Protein AF-A0A357LAX9-F1 (afdb_monomer)

Foldseek 3Di:
DDDDDDPVVVVVVVPDDDDDPVPDDDDDDDPVRVVVVVVVVQPPDDPPPPSPDDDDDQDDVSLQVQLVVQLVVVCVVPVPDDVVVSVSSND

Structure (mmCIF, N/CA/C/O backbone):
data_AF-A0A357LAX9-F1
#
_entry.id   AF-A0A357LAX9-F1
#
loop_
_atom_site.group_PDB
_atom_site.id
_atom_site.type_symbol
_atom_site.label_atom_id
_atom_site.label_alt_id
_atom_site.label_comp_id
_atom_site.label_asym_id
_atom_site.label_entity_id
_atom_site.label_seq_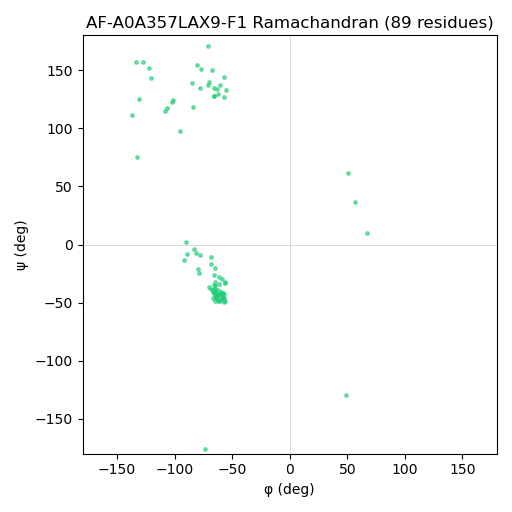id
_atom_site.pdbx_PDB_ins_code
_atom_site.Cartn_x
_atom_site.Cartn_y
_atom_site.Cartn_z
_atom_site.occupancy
_atom_site.B_iso_or_equiv
_atom_site.auth_seq_id
_atom_site.auth_comp_id
_atom_site.auth_asym_id
_atom_site.auth_atom_id
_atom_site.pdbx_PDB_model_num
ATOM 1 N N . ALA A 1 1 ? 24.104 -9.319 -13.899 1.00 59.84 1 ALA A N 1
ATOM 2 C CA . ALA A 1 1 ? 23.549 -8.425 -14.936 1.00 59.84 1 ALA A CA 1
ATOM 3 C C . ALA A 1 1 ? 24.281 -7.094 -14.845 1.00 59.84 1 ALA A C 1
ATOM 5 O O . ALA A 1 1 ? 24.586 -6.705 -13.719 1.00 59.84 1 ALA A O 1
ATOM 6 N N . PRO A 1 2 ? 24.621 -6.435 -15.963 1.00 70.00 2 PRO A N 1
ATOM 7 C CA . PRO A 1 2 ? 25.226 -5.111 -15.903 1.00 70.00 2 PRO A CA 1
ATOM 8 C C . PRO A 1 2 ? 24.256 -4.146 -15.214 1.00 70.00 2 PRO A C 1
ATOM 10 O O . PRO A 1 2 ? 23.048 -4.192 -15.447 1.00 70.00 2 PRO A O 1
ATOM 13 N N . ALA A 1 3 ? 24.775 -3.306 -14.323 1.00 79.50 3 ALA A N 1
ATOM 14 C CA . ALA A 1 3 ? 23.987 -2.220 -13.766 1.00 79.50 3 ALA A CA 1
ATOM 15 C C . ALA A 1 3 ? 23.669 -1.231 -14.896 1.00 79.50 3 ALA A C 1
ATOM 17 O O . ALA A 1 3 ? 24.577 -0.788 -15.597 1.00 79.50 3 ALA A O 1
ATOM 18 N N . HIS A 1 4 ? 22.393 -0.889 -15.073 1.00 86.69 4 HIS A N 1
ATOM 19 C CA . HIS A 1 4 ? 21.967 0.170 -15.984 1.00 86.69 4 HIS A CA 1
ATOM 20 C C . HIS A 1 4 ? 21.804 1.460 -15.170 1.00 86.69 4 HIS A C 1
ATOM 22 O O . HIS A 1 4 ? 20.788 1.614 -14.485 1.00 86.69 4 HIS A O 1
ATOM 28 N N . PRO A 1 5 ? 22.800 2.367 -15.159 1.00 91.00 5 PRO A N 1
ATOM 29 C CA . PRO A 1 5 ? 22.675 3.611 -14.415 1.00 91.00 5 PRO A CA 1
ATOM 30 C C . PRO A 1 5 ? 21.534 4.456 -14.995 1.00 91.00 5 PRO A C 1
ATOM 32 O O . PRO A 1 5 ? 21.430 4.630 -16.205 1.00 91.00 5 PRO A O 1
ATOM 35 N N . SER A 1 6 ? 20.684 4.996 -14.120 1.00 95.06 6 SER A N 1
ATOM 36 C CA . SER A 1 6 ? 19.602 5.910 -14.493 1.00 95.06 6 SER A CA 1
ATOM 37 C C . SER A 1 6 ? 19.537 7.067 -13.502 1.00 95.06 6 SER A C 1
ATOM 39 O O . SER A 1 6 ? 19.199 6.891 -12.329 1.00 95.06 6 SER A O 1
ATOM 41 N N . GLU A 1 7 ? 19.882 8.266 -13.968 1.00 96.50 7 GLU A N 1
ATOM 42 C CA . GLU A 1 7 ? 19.795 9.487 -13.165 1.00 96.50 7 GLU A CA 1
ATOM 43 C C . GLU A 1 7 ? 18.341 9.819 -12.810 1.00 96.50 7 GLU A C 1
ATOM 45 O O . GLU A 1 7 ? 18.045 10.141 -11.659 1.00 96.50 7 GLU A O 1
ATOM 50 N N . ALA A 1 8 ? 17.423 9.644 -13.765 1.00 96.38 8 ALA A N 1
ATOM 51 C CA . ALA A 1 8 ? 15.992 9.832 -13.550 1.00 96.38 8 ALA A CA 1
ATOM 52 C C . ALA A 1 8 ? 15.466 8.924 -12.426 1.00 96.38 8 ALA A C 1
ATOM 54 O O . ALA A 1 8 ? 14.777 9.401 -11.523 1.00 96.38 8 ALA A O 1
ATOM 55 N N . ALA A 1 9 ? 15.859 7.642 -12.422 1.00 94.06 9 ALA A N 1
ATOM 56 C CA . ALA A 1 9 ? 15.485 6.715 -11.356 1.00 94.06 9 ALA A CA 1
ATOM 57 C C . ALA A 1 9 ? 16.070 7.143 -10.002 1.00 94.06 9 ALA A C 1
ATOM 59 O O . ALA A 1 9 ? 15.351 7.178 -9.005 1.00 94.06 9 ALA A O 1
ATOM 60 N N . ARG A 1 10 ? 17.353 7.535 -9.953 1.00 95.50 10 ARG A N 1
ATOM 61 C CA . ARG A 1 10 ? 17.982 8.036 -8.716 1.00 95.50 10 ARG A CA 1
ATOM 62 C C . ARG A 1 10 ? 17.256 9.260 -8.160 1.00 95.50 10 ARG A C 1
ATOM 64 O O . ARG A 1 10 ? 16.997 9.309 -6.960 1.00 95.50 10 ARG A O 1
ATOM 71 N N . ARG A 1 11 ? 16.906 10.227 -9.015 1.00 97.19 11 ARG A N 1
ATOM 72 C CA . ARG A 1 11 ? 16.182 11.439 -8.611 1.00 97.19 11 ARG A CA 1
ATOM 73 C C . ARG A 1 11 ? 14.790 11.111 -8.074 1.00 97.19 11 ARG A C 1
ATOM 75 O O . ARG A 1 11 ? 14.435 11.610 -7.011 1.00 97.19 11 ARG A O 1
ATOM 82 N N . LEU A 1 12 ? 14.034 10.254 -8.764 1.00 95.75 12 LEU A N 1
ATOM 83 C CA . LEU A 1 12 ? 12.713 9.805 -8.312 1.00 95.75 12 LEU A CA 1
ATOM 84 C C . LEU A 1 12 ? 12.793 9.165 -6.917 1.00 95.75 12 LEU A C 1
ATOM 86 O O . LEU A 1 12 ? 12.051 9.545 -6.013 1.00 95.75 12 LEU A O 1
ATOM 90 N N . LEU A 1 13 ? 13.735 8.237 -6.724 1.00 94.38 13 LEU A N 1
ATOM 91 C CA . LEU A 1 13 ? 13.920 7.537 -5.451 1.00 94.38 13 LEU A CA 1
ATOM 92 C C . LEU A 1 13 ? 14.354 8.482 -4.320 1.00 94.38 13 LEU A C 1
ATOM 94 O O . LEU A 1 13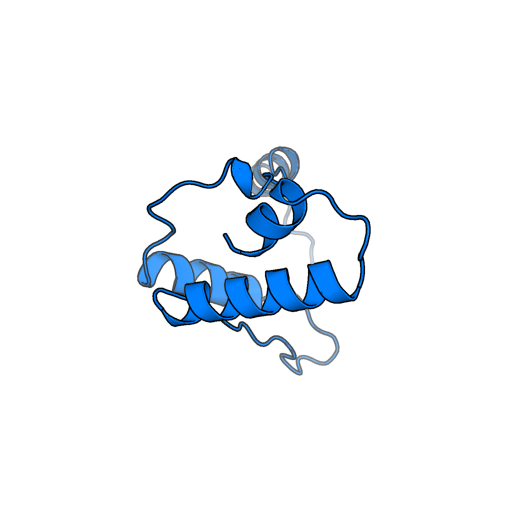 ? 13.871 8.341 -3.199 1.00 94.38 13 LEU A O 1
ATOM 98 N N . ALA A 1 14 ? 15.213 9.466 -4.606 1.00 96.88 14 ALA A N 1
ATOM 99 C CA . ALA A 1 14 ? 15.665 10.453 -3.623 1.00 96.88 14 ALA A CA 1
ATOM 100 C C . ALA A 1 14 ? 14.540 11.384 -3.128 1.00 96.88 14 ALA A C 1
ATOM 102 O O . ALA A 1 14 ? 14.614 11.899 -2.010 1.00 96.88 14 ALA A O 1
ATOM 103 N N . LEU A 1 15 ? 13.502 11.595 -3.945 1.00 96.44 15 LEU A N 1
ATOM 104 C CA . LEU A 1 15 ? 12.367 12.469 -3.632 1.00 96.44 15 LEU A CA 1
ATOM 105 C C . LEU A 1 15 ? 11.190 11.740 -2.970 1.00 96.44 15 LEU A C 1
ATOM 107 O O . LEU A 1 15 ? 10.305 12.400 -2.427 1.00 96.44 15 LEU A O 1
ATOM 111 N N . ARG A 1 16 ? 11.161 10.402 -2.974 1.00 95.38 16 ARG A N 1
ATOM 112 C CA . ARG A 1 16 ? 10.064 9.642 -2.361 1.00 95.38 16 ARG A CA 1
ATOM 113 C C . ARG A 1 16 ? 9.996 9.911 -0.851 1.00 95.38 16 ARG A C 1
ATOM 115 O O . ARG A 1 16 ? 10.980 9.758 -0.123 1.00 95.38 16 ARG A O 1
ATOM 122 N N . ARG A 1 17 ? 8.800 10.245 -0.363 1.00 92.31 17 ARG A N 1
ATOM 123 C CA . ARG A 1 17 ? 8.474 10.370 1.065 1.00 92.31 17 ARG A CA 1
ATOM 124 C C . ARG A 1 17 ? 7.334 9.429 1.426 1.00 92.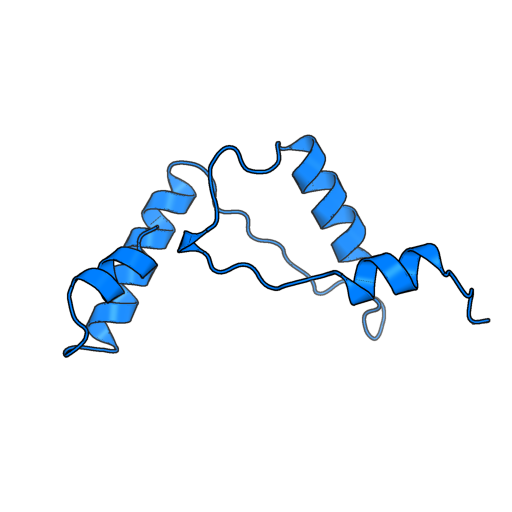31 17 ARG A C 1
ATOM 126 O O . ARG A 1 17 ? 6.530 9.068 0.573 1.00 92.31 17 ARG A O 1
ATOM 133 N N . SER A 1 18 ? 7.302 8.999 2.681 1.00 93.31 18 SER A N 1
ATOM 134 C CA . SER A 1 18 ? 6.126 8.333 3.236 1.00 93.31 18 SER A CA 1
ATOM 135 C C . SER A 1 18 ? 5.163 9.423 3.695 1.00 93.31 18 SER A C 1
ATOM 137 O O . SER A 1 18 ? 5.544 10.255 4.516 1.00 93.31 18 SER A O 1
ATOM 139 N N . LEU A 1 19 ? 3.969 9.461 3.108 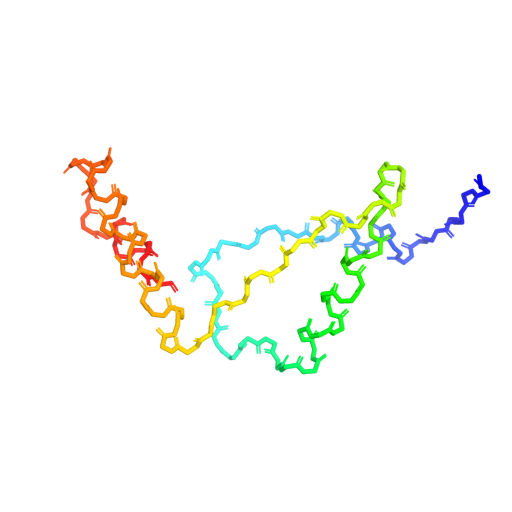1.00 89.31 19 LEU A N 1
ATOM 140 C CA . LEU A 1 19 ? 2.910 10.382 3.513 1.00 89.31 19 LEU A CA 1
ATOM 141 C C . LEU A 1 19 ? 2.128 9.770 4.669 1.00 89.31 19 LEU A C 1
ATOM 143 O O . LEU A 1 19 ? 1.851 8.571 4.665 1.00 89.31 19 LEU A O 1
ATOM 147 N N . SER A 1 20 ? 1.791 10.605 5.646 1.00 87.69 20 SER A N 1
ATOM 148 C CA . SER A 1 20 ? 0.929 10.204 6.750 1.00 87.69 20 SER A CA 1
ATOM 149 C C . SER A 1 20 ? -0.513 10.009 6.241 1.00 87.69 20 SER A C 1
ATOM 151 O O . SER A 1 20 ? -0.939 10.787 5.380 1.00 87.69 20 SER A O 1
ATOM 153 N N . PRO A 1 21 ? -1.258 8.984 6.703 1.00 82.62 21 PRO A N 1
ATOM 154 C CA . PRO A 1 21 ? -2.609 8.691 6.210 1.00 82.62 21 PRO A CA 1
ATOM 155 C C . PRO A 1 21 ? -3.604 9.856 6.323 1.00 82.62 21 PRO A C 1
ATOM 157 O O . PRO A 1 21 ? -4.438 10.035 5.442 1.00 82.62 21 PRO A O 1
ATOM 160 N N . ASP A 1 22 ? -3.484 10.695 7.351 1.00 82.31 22 ASP A N 1
ATOM 161 C CA . ASP A 1 22 ? -4.301 11.899 7.571 1.00 82.31 22 ASP A CA 1
ATOM 162 C C . ASP A 1 22 ? -4.103 12.991 6.505 1.00 82.31 22 ASP A C 1
ATOM 164 O O . ASP A 1 22 ? -4.972 13.842 6.323 1.00 82.31 22 ASP A O 1
ATOM 168 N N . LEU A 1 23 ? -2.988 12.949 5.769 1.00 87.69 23 LEU A N 1
ATOM 169 C CA . LEU A 1 23 ? -2.720 13.837 4.635 1.00 87.69 23 LEU A CA 1
ATOM 170 C C . LEU A 1 23 ? -3.242 13.280 3.302 1.00 87.69 23 LEU A C 1
ATOM 172 O O . LEU A 1 23 ? -3.191 13.983 2.290 1.00 87.69 23 LEU A O 1
ATOM 176 N N . MET A 1 24 ? -3.720 12.031 3.268 1.00 88.25 24 MET A N 1
ATOM 177 C CA . MET A 1 24 ? -4.277 11.427 2.059 1.00 88.25 24 MET A CA 1
ATOM 178 C C . MET A 1 24 ? -5.701 11.931 1.817 1.00 88.25 24 MET A C 1
ATOM 180 O O . MET A 1 24 ? -6.531 11.974 2.722 1.00 88.25 24 MET A O 1
ATOM 184 N N . GLN A 1 25 ? -5.996 12.304 0.574 1.00 87.25 25 GLN A N 1
ATOM 185 C CA . GLN A 1 25 ? -7.293 12.848 0.171 1.00 87.25 25 GLN A CA 1
ATOM 186 C C . GLN A 1 25 ? -7.852 12.072 -1.021 1.00 87.25 25 GLN A C 1
ATOM 188 O O . GLN A 1 25 ? -7.110 11.428 -1.761 1.00 87.25 25 GLN A O 1
ATOM 193 N N . ALA A 1 26 ? -9.172 12.134 -1.194 1.00 87.94 26 ALA A N 1
ATOM 194 C CA . ALA A 1 26 ? -9.838 11.615 -2.381 1.00 87.94 26 ALA A CA 1
ATOM 195 C C . ALA A 1 26 ? -9.733 12.613 -3.558 1.00 87.94 26 ALA A C 1
ATOM 197 O O . ALA A 1 26 ? -9.670 13.821 -3.317 1.00 87.94 26 ALA A O 1
ATOM 198 N N . PRO A 1 27 ? -9.796 12.137 -4.817 1.00 91.12 27 PRO A N 1
ATOM 199 C CA . PRO A 1 27 ? -9.855 10.730 -5.221 1.00 91.12 27 PRO A CA 1
ATOM 200 C C . PRO A 1 27 ? -8.485 10.039 -5.128 1.00 91.12 27 PRO A C 1
ATOM 202 O O . PRO A 1 27 ? -7.441 10.669 -5.274 1.00 91.12 27 PRO A O 1
ATOM 205 N N . GLY A 1 28 ? -8.500 8.727 -4.887 1.00 90.06 28 GLY A N 1
ATOM 206 C CA . GLY A 1 28 ? -7.319 7.884 -5.079 1.00 90.06 28 GLY A CA 1
ATOM 207 C C . GLY A 1 28 ? -7.030 7.635 -6.569 1.00 90.06 28 GLY A C 1
ATOM 208 O O . GLY A 1 28 ? -7.727 8.188 -7.424 1.00 90.06 28 GLY A O 1
ATOM 209 N N . PRO A 1 29 ? -6.022 6.804 -6.898 1.00 94.81 29 PRO A N 1
ATOM 210 C CA . PRO A 1 29 ? -5.816 6.348 -8.271 1.00 94.81 29 PRO A CA 1
ATOM 211 C C . PRO A 1 29 ? -7.076 5.651 -8.797 1.00 94.81 29 PRO A C 1
ATOM 213 O O . PRO A 1 29 ? -7.762 4.956 -8.047 1.00 94.81 29 PRO A O 1
ATOM 216 N N . ASP A 1 30 ? -7.373 5.830 -10.083 1.00 95.44 30 ASP A N 1
ATOM 217 C CA . ASP A 1 30 ? -8.401 5.029 -10.746 1.00 95.44 30 ASP A CA 1
ATOM 218 C C . ASP A 1 30 ? -7.930 3.578 -10.952 1.00 95.44 30 ASP A C 1
ATOM 220 O O . ASP A 1 30 ? -6.761 3.244 -10.738 1.00 95.44 30 ASP A O 1
ATOM 224 N N . ALA A 1 31 ? -8.850 2.707 -11.378 1.00 94.81 31 ALA A N 1
ATOM 225 C CA . ALA A 1 31 ? -8.567 1.285 -11.563 1.00 94.81 31 ALA A CA 1
ATOM 226 C C . ALA A 1 31 ? -7.394 1.042 -12.531 1.00 94.81 31 ALA A C 1
ATOM 228 O O . ALA A 1 31 ? -6.505 0.248 -12.239 1.00 94.81 31 ALA A O 1
ATOM 229 N N . GLN A 1 32 ? -7.339 1.779 -13.646 1.00 97.62 32 GLN A N 1
ATOM 230 C CA . GLN A 1 32 ? -6.280 1.623 -14.645 1.00 97.62 32 GLN A CA 1
ATOM 231 C C . GLN A 1 32 ? -4.903 2.015 -14.090 1.00 97.62 32 GLN A C 1
ATOM 233 O O . GLN A 1 32 ? -3.911 1.322 -14.319 1.00 97.62 32 GLN A O 1
ATOM 238 N N . THR A 1 33 ? -4.835 3.126 -13.360 1.00 97.75 33 THR A N 1
ATOM 239 C CA . THR A 1 33 ? -3.613 3.598 -12.705 1.00 97.75 33 THR A CA 1
ATOM 240 C C . THR A 1 33 ? -3.175 2.626 -11.612 1.00 97.75 33 THR A C 1
ATOM 242 O O . THR A 1 33 ? -1.985 2.33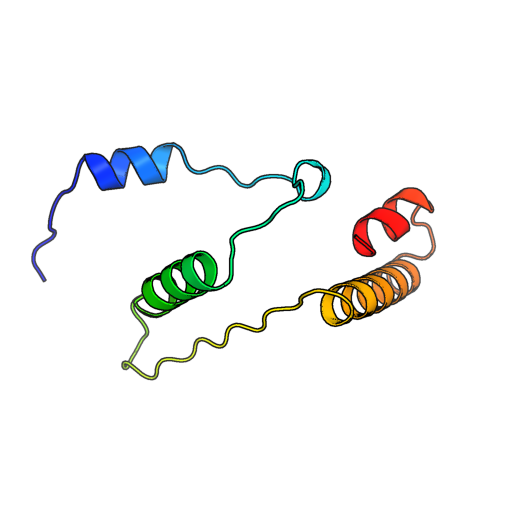1 -11.491 1.00 97.75 33 THR A O 1
ATOM 245 N N . LEU A 1 34 ? -4.119 2.100 -10.826 1.00 97.00 34 LEU A N 1
ATOM 246 C CA . LEU A 1 34 ? -3.831 1.117 -9.786 1.00 97.00 34 LEU A CA 1
ATOM 247 C C . LEU A 1 34 ? -3.263 -0.177 -10.383 1.00 97.00 34 LEU A C 1
ATOM 249 O O . LEU A 1 34 ? -2.231 -0.652 -9.909 1.00 97.00 34 LEU A O 1
ATOM 253 N N . ASP A 1 35 ? -3.861 -0.691 -11.457 1.00 96.81 35 ASP A N 1
ATOM 254 C CA . ASP A 1 35 ? -3.378 -1.885 -12.156 1.00 96.81 35 ASP A CA 1
ATOM 255 C C . ASP A 1 35 ? -1.934 -1.714 -12.641 1.00 96.81 35 ASP A C 1
ATOM 257 O O . ASP A 1 35 ? -1.093 -2.579 -12.394 1.00 96.81 35 ASP A O 1
ATOM 261 N N . GLN A 1 36 ? -1.602 -0.565 -13.243 1.00 98.25 36 GLN A N 1
ATOM 262 C CA . GLN A 1 36 ? -0.232 -0.265 -13.677 1.00 98.25 36 GLN A CA 1
ATOM 263 C C . GLN A 1 36 ? 0.761 -0.257 -12.507 1.00 98.25 36 GLN A C 1
ATOM 265 O O . GLN A 1 36 ? 1.867 -0.795 -12.615 1.00 98.25 36 GLN A O 1
ATOM 270 N N . ILE A 1 37 ? 0.378 0.338 -11.372 1.00 97.12 37 ILE A N 1
ATOM 271 C CA . ILE A 1 37 ? 1.214 0.369 -10.166 1.00 97.12 37 ILE A CA 1
ATOM 272 C C . ILE A 1 37 ? 1.474 -1.054 -9.660 1.00 97.12 37 ILE A C 1
ATOM 274 O O . ILE A 1 37 ? 2.624 -1.401 -9.372 1.00 97.12 37 ILE A O 1
ATOM 278 N N . LEU A 1 38 ? 0.429 -1.879 -9.557 1.00 96.56 38 LEU A N 1
ATOM 279 C CA . LEU A 1 38 ? 0.531 -3.248 -9.050 1.00 96.56 38 LEU A CA 1
ATOM 280 C C . LEU A 1 38 ? 1.308 -4.161 -10.009 1.00 96.56 38 LEU A C 1
ATOM 282 O O . LEU A 1 38 ? 2.120 -4.970 -9.553 1.00 96.56 38 LEU A O 1
ATOM 286 N N . GLU A 1 39 ? 1.133 -3.996 -11.323 1.00 95.62 39 GLU A N 1
ATOM 287 C CA . GLU A 1 39 ? 1.894 -4.719 -12.347 1.00 95.62 39 GLU A CA 1
ATOM 288 C C . GLU A 1 39 ? 3.395 -4.432 -12.224 1.00 95.62 39 GLU A C 1
ATOM 290 O O . GLU A 1 39 ? 4.209 -5.358 -12.162 1.00 95.62 39 GLU A O 1
ATOM 295 N N . ILE A 1 40 ? 3.774 -3.154 -12.120 1.00 95.56 40 ILE A N 1
ATOM 296 C CA . ILE A 1 40 ? 5.173 -2.756 -11.929 1.00 95.56 40 ILE A CA 1
ATOM 297 C C . ILE A 1 40 ? 5.705 -3.294 -10.595 1.00 95.56 40 ILE A C 1
ATOM 299 O O . ILE A 1 40 ? 6.816 -3.829 -10.547 1.00 95.56 40 ILE A O 1
ATOM 303 N N . ALA A 1 41 ? 4.923 -3.203 -9.514 1.00 94.50 41 ALA A N 1
ATOM 304 C CA . ALA A 1 41 ? 5.318 -3.700 -8.197 1.00 94.50 41 ALA A CA 1
ATOM 305 C C . ALA A 1 41 ? 5.564 -5.220 -8.188 1.00 94.50 41 ALA A C 1
ATOM 307 O O . ALA A 1 4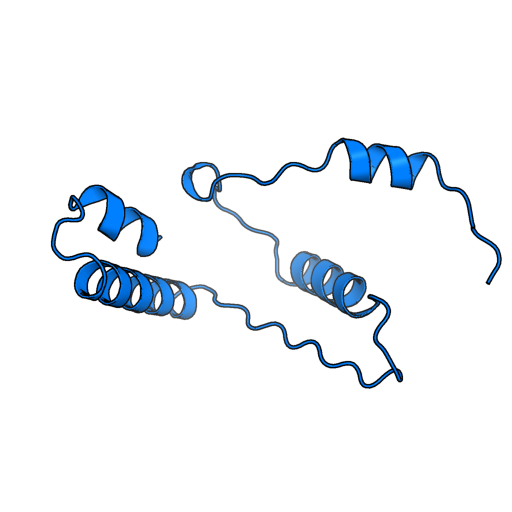1 ? 6.475 -5.695 -7.509 1.00 94.50 41 ALA A O 1
ATOM 308 N N . ALA A 1 42 ? 4.821 -5.990 -8.986 1.00 93.62 42 ALA A N 1
ATOM 309 C CA . ALA A 1 42 ? 5.000 -7.437 -9.105 1.00 93.62 42 ALA A CA 1
ATOM 310 C C . ALA A 1 42 ? 6.322 -7.853 -9.785 1.00 93.62 42 ALA A C 1
ATOM 312 O O . ALA A 1 42 ? 6.685 -9.028 -9.753 1.00 93.62 42 ALA A O 1
ATOM 313 N N . ARG A 1 43 ? 7.067 -6.916 -10.392 1.00 91.75 43 ARG A N 1
ATOM 314 C CA . ARG A 1 43 ? 8.365 -7.172 -11.050 1.00 91.75 43 ARG A CA 1
ATOM 315 C C . ARG A 1 43 ? 9.555 -7.183 -10.090 1.00 91.75 43 ARG A C 1
ATOM 317 O O . ARG A 1 43 ? 10.681 -7.411 -10.539 1.00 91.75 43 ARG A O 1
ATOM 324 N N . VAL A 1 44 ? 9.334 -6.900 -8.804 1.00 91.31 44 VAL A N 1
ATOM 325 C CA . VAL A 1 44 ? 10.392 -6.901 -7.786 1.00 91.31 44 VAL A CA 1
ATOM 326 C C . VAL A 1 44 ? 11.100 -8.262 -7.778 1.00 91.31 44 VAL A C 1
ATOM 328 O O . VAL A 1 44 ? 10.424 -9.291 -7.781 1.00 91.31 44 VAL A O 1
ATOM 331 N N . PRO A 1 45 ? 12.449 -8.298 -7.766 1.00 91.50 45 PRO A N 1
ATOM 332 C CA . PRO A 1 45 ? 13.184 -9.553 -7.751 1.00 91.50 45 PRO A CA 1
ATOM 333 C C . PRO A 1 45 ? 12.794 -10.415 -6.554 1.00 91.50 45 PRO A C 1
ATOM 335 O O . PRO A 1 45 ? 12.896 -9.984 -5.406 1.00 91.50 45 PRO A O 1
ATOM 338 N N . ASP A 1 46 ? 12.412 -11.654 -6.826 1.00 93.56 46 ASP A N 1
ATOM 339 C CA . ASP A 1 46 ? 12.099 -12.639 -5.808 1.00 93.56 46 ASP A CA 1
ATOM 340 C C . ASP A 1 46 ? 13.020 -13.861 -5.932 1.00 93.56 46 ASP A C 1
ATOM 342 O O . ASP A 1 46 ? 13.435 -14.281 -7.021 1.00 93.56 46 ASP A O 1
ATOM 346 N N . HIS A 1 47 ? 13.404 -14.426 -4.786 1.00 93.06 47 HIS A N 1
ATOM 347 C CA . HIS A 1 47 ? 14.279 -15.589 -4.780 1.00 93.06 47 HIS A CA 1
ATOM 348 C C . HIS A 1 47 ? 13.546 -16.782 -5.401 1.00 93.06 47 HIS A C 1
ATOM 350 O O . HIS A 1 47 ? 12.451 -17.135 -4.974 1.00 93.06 47 HIS A O 1
ATOM 356 N N . ARG A 1 48 ? 14.185 -17.427 -6.384 1.00 93.38 48 ARG A N 1
ATOM 357 C CA . ARG A 1 48 ? 13.655 -18.578 -7.143 1.00 93.38 48 ARG A CA 1
ATOM 358 C C . ARG A 1 48 ? 12.459 -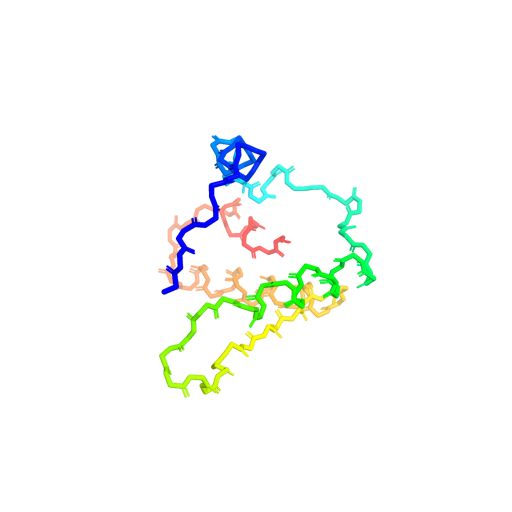18.280 -8.058 1.00 93.38 48 ARG A C 1
ATOM 360 O O . ARG A 1 48 ? 11.938 -19.234 -8.626 1.00 93.38 48 ARG A O 1
ATOM 367 N N . LYS A 1 49 ? 12.085 -17.014 -8.292 1.00 90.50 49 LYS A N 1
ATOM 368 C CA . LYS A 1 49 ? 11.009 -16.636 -9.235 1.00 90.50 49 LYS A CA 1
ATOM 369 C C . LYS A 1 49 ? 9.663 -17.311 -8.919 1.00 90.50 49 LYS A C 1
ATOM 371 O O . LYS A 1 49 ? 8.942 -17.727 -9.821 1.00 90.50 49 LYS A O 1
ATOM 376 N N . ILE A 1 50 ? 9.357 -17.469 -7.636 1.00 94.62 50 ILE A N 1
ATOM 377 C CA . ILE A 1 50 ? 8.111 -18.058 -7.136 1.00 94.62 50 ILE A CA 1
ATOM 378 C C . ILE A 1 50 ? 6.941 -17.066 -7.121 1.00 94.62 50 ILE A C 1
ATOM 380 O O . ILE A 1 50 ? 5.818 -17.480 -6.853 1.00 94.62 50 ILE A O 1
ATOM 384 N N . VAL A 1 51 ? 7.187 -15.779 -7.397 1.00 91.94 51 VAL A N 1
ATOM 385 C CA . VAL A 1 51 ? 6.160 -14.721 -7.476 1.00 91.94 51 VAL A CA 1
ATOM 386 C C . VAL A 1 51 ? 5.251 -14.725 -6.228 1.00 91.94 51 VAL A C 1
ATOM 388 O O . VAL A 1 51 ? 4.038 -14.968 -6.304 1.00 91.94 51 VAL A O 1
ATOM 391 N N . PRO A 1 52 ? 5.829 -14.501 -5.031 1.00 93.19 52 PRO A N 1
ATOM 392 C CA . PRO A 1 52 ? 5.123 -14.734 -3.772 1.00 93.19 52 PRO A CA 1
ATOM 393 C C . PRO A 1 52 ? 4.127 -13.618 -3.422 1.00 93.19 52 PRO A C 1
ATOM 395 O O . PRO A 1 52 ? 3.356 -13.753 -2.476 1.00 93.19 52 PRO A O 1
ATOM 398 N N . PHE A 1 53 ? 4.138 -12.505 -4.155 1.00 93.38 53 PHE A N 1
ATOM 399 C CA . PHE A 1 53 ? 3.367 -11.314 -3.818 1.00 93.38 53 PHE A CA 1
ATOM 400 C C . PHE A 1 53 ? 1.865 -11.527 -4.042 1.00 93.38 53 PHE A C 1
ATOM 402 O O . PHE A 1 53 ? 1.436 -12.106 -5.044 1.00 93.38 53 PHE A O 1
ATOM 409 N N . ARG A 1 54 ? 1.054 -11.049 -3.098 1.00 95.19 54 ARG A N 1
ATOM 410 C CA . ARG A 1 54 ? -0.404 -10.958 -3.207 1.00 95.19 54 ARG A CA 1
ATOM 411 C C . ARG A 1 54 ? -0.806 -9.552 -2.791 1.00 95.19 54 ARG A C 1
ATOM 413 O O . ARG A 1 54 ? -0.439 -9.113 -1.705 1.00 95.19 54 ARG A O 1
ATOM 420 N N . PHE A 1 55 ? -1.538 -8.866 -3.657 1.00 95.25 55 PHE A N 1
ATOM 421 C CA . PHE A 1 55 ? -2.076 -7.543 -3.373 1.00 95.25 55 PHE A CA 1
ATOM 422 C C . PHE A 1 55 ? -3.554 -7.693 -3.028 1.00 95.25 55 PHE A C 1
ATOM 424 O O . PHE A 1 55 ? -4.314 -8.269 -3.803 1.00 95.25 55 PHE A O 1
ATOM 431 N N . LEU A 1 56 ? -3.941 -7.222 -1.845 1.00 94.75 56 LEU A N 1
ATOM 432 C CA . LEU A 1 56 ? -5.332 -7.167 -1.408 1.00 94.75 56 LEU A CA 1
ATOM 433 C C . LEU A 1 56 ? -5.755 -5.704 -1.415 1.00 94.75 56 LEU A C 1
ATOM 435 O O . LEU A 1 56 ? -5.207 -4.897 -0.665 1.00 94.75 56 LEU A O 1
ATOM 439 N N . VAL A 1 57 ? -6.695 -5.375 -2.292 1.00 94.25 57 VAL A N 1
ATOM 440 C CA . VAL A 1 57 ? -7.211 -4.018 -2.459 1.00 94.25 57 VAL A CA 1
ATOM 441 C C . VAL A 1 57 ? -8.552 -3.923 -1.738 1.00 94.25 57 VAL A C 1
ATOM 443 O O . VAL A 1 57 ? -9.460 -4.713 -1.993 1.00 94.25 57 VAL A O 1
ATOM 446 N N . PHE A 1 58 ? -8.663 -2.969 -0.814 1.00 93.00 58 PHE A N 1
ATOM 447 C CA . PHE A 1 58 ? -9.907 -2.652 -0.121 1.00 93.00 58 PHE A CA 1
ATOM 4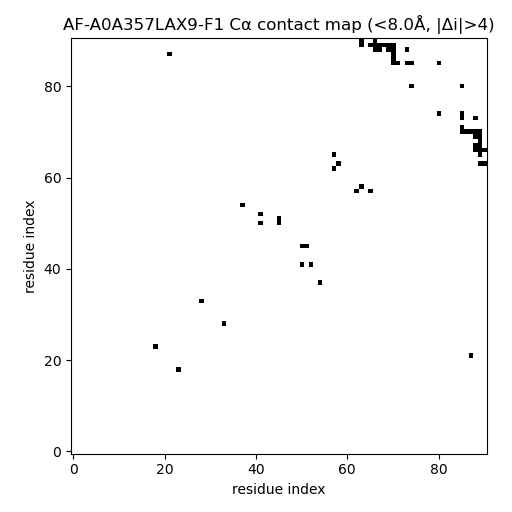48 C C . PHE A 1 58 ? -10.452 -1.332 -0.660 1.00 93.00 58 PHE A C 1
ATOM 450 O O . PHE A 1 58 ? -9.822 -0.287 -0.504 1.00 93.00 58 PHE A O 1
ATOM 457 N N . GLU A 1 59 ? -11.639 -1.376 -1.260 1.00 91.81 59 GLU A N 1
ATOM 458 C CA . GLU A 1 59 ? -12.290 -0.220 -1.882 1.00 91.81 59 GLU A CA 1
ATOM 459 C C . GLU A 1 59 ? -13.760 -0.119 -1.472 1.00 91.81 59 GLU A C 1
ATOM 461 O O . GLU A 1 59 ? -14.376 -1.106 -1.055 1.00 91.81 59 GLU A O 1
ATOM 466 N N . GLY A 1 60 ? -14.310 1.097 -1.566 1.00 91.19 60 GLY A N 1
ATOM 467 C CA . GLY A 1 60 ? -15.698 1.402 -1.213 1.00 91.19 60 GLY A CA 1
ATOM 468 C C . GLY A 1 60 ? -16.095 0.841 0.156 1.00 91.19 60 GLY A C 1
ATOM 469 O O . GLY A 1 60 ? -15.371 0.986 1.142 1.00 91.19 60 GLY A O 1
ATOM 470 N N . GLU A 1 61 ? -17.218 0.127 0.193 1.00 95.00 61 GLU A N 1
ATOM 471 C CA . GLU A 1 61 ? -17.732 -0.538 1.398 1.00 95.00 61 GLU A CA 1
ATOM 472 C C . GLU A 1 61 ? -16.756 -1.564 1.996 1.00 95.00 61 GLU A C 1
ATOM 474 O O . GLU A 1 61 ? -16.746 -1.796 3.203 1.00 95.00 61 GLU A O 1
ATOM 479 N N . GLY A 1 62 ? -15.921 -2.201 1.166 1.00 95.00 62 GLY A N 1
ATOM 480 C CA . GLY A 1 62 ? -14.900 -3.137 1.637 1.00 95.00 62 GLY A CA 1
ATOM 481 C C . GLY A 1 62 ? -13.836 -2.447 2.489 1.00 95.00 62 GLY A C 1
ATOM 482 O O . GLY A 1 62 ? -13.443 -2.983 3.524 1.00 95.00 62 GLY A O 1
ATOM 483 N N . ARG A 1 63 ? -13.428 -1.237 2.090 1.00 93.12 63 ARG A N 1
ATOM 484 C CA . ARG A 1 63 ? -12.514 -0.391 2.867 1.00 93.12 63 ARG A CA 1
ATOM 485 C C . ARG A 1 63 ? -13.149 0.082 4.168 1.00 93.12 63 ARG A C 1
ATOM 487 O O . ARG A 1 63 ? -12.506 -0.036 5.204 1.00 93.12 63 ARG A O 1
ATOM 494 N N . ALA A 1 64 ? -14.397 0.553 4.123 1.00 94.25 64 ALA A N 1
ATOM 495 C CA . ALA A 1 64 ? -15.106 1.014 5.318 1.00 94.25 64 ALA A CA 1
ATOM 496 C C . ALA A 1 64 ? -15.170 -0.084 6.395 1.00 94.25 64 ALA A C 1
ATOM 498 O O . ALA A 1 64 ? -14.751 0.129 7.530 1.00 94.25 64 ALA A O 1
ATOM 499 N N . ARG A 1 65 ? -15.567 -1.307 6.010 1.00 97.12 65 ARG A N 1
ATOM 500 C CA . ARG A 1 65 ? -15.592 -2.454 6.935 1.00 97.12 65 ARG A CA 1
ATOM 501 C C . ARG A 1 65 ? -14.210 -2.814 7.479 1.00 97.12 65 ARG A C 1
ATOM 503 O O . ARG A 1 65 ? -14.096 -3.179 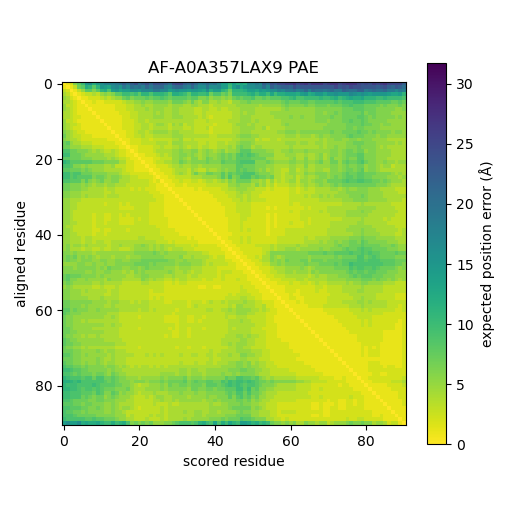8.646 1.00 97.12 65 ARG A O 1
ATOM 510 N N . ALA A 1 66 ? -13.168 -2.746 6.648 1.00 96.06 66 ALA A N 1
ATOM 511 C CA . ALA A 1 66 ? -11.804 -3.013 7.096 1.00 96.06 66 ALA A CA 1
ATOM 512 C C . ALA A 1 66 ? -11.352 -1.991 8.152 1.00 96.06 66 ALA A C 1
ATOM 514 O O . ALA A 1 66 ? -10.801 -2.392 9.176 1.00 96.06 66 ALA A O 1
ATOM 515 N N . GLY A 1 67 ? -11.651 -0.705 7.945 1.00 95.62 67 GLY A N 1
ATOM 516 C CA . GLY A 1 67 ? -11.390 0.358 8.916 1.00 95.62 67 GLY A CA 1
ATOM 517 C C . GLY A 1 67 ? -12.094 0.118 10.253 1.00 95.62 67 GLY A C 1
ATOM 518 O O . GLY A 1 67 ? -11.458 0.155 11.304 1.00 95.62 67 GLY A O 1
ATOM 519 N N . ASP A 1 68 ? -13.381 -0.236 10.238 1.00 97.88 68 ASP A N 1
ATOM 520 C CA . ASP A 1 68 ? -14.115 -0.563 11.470 1.00 97.88 68 ASP A CA 1
ATOM 521 C C . ASP A 1 68 ? -13.476 -1.722 12.250 1.00 97.88 68 ASP A C 1
ATOM 523 O O . ASP A 1 68 ? -13.351 -1.669 13.478 1.00 97.88 68 ASP A O 1
ATOM 527 N N . MET A 1 69 ? -13.029 -2.765 11.542 1.00 97.81 69 MET A N 1
ATOM 528 C CA . MET A 1 69 ? -12.335 -3.901 12.154 1.00 97.81 69 MET A CA 1
ATOM 529 C C . MET A 1 69 ? -10.983 -3.497 12.754 1.00 97.81 69 MET A C 1
ATOM 531 O O . MET A 1 69 ? -10.639 -3.962 13.846 1.00 97.81 69 MET A O 1
ATOM 535 N N . LEU A 1 70 ? -10.220 -2.644 12.063 1.00 96.62 70 LEU A N 1
ATOM 536 C CA . LEU A 1 70 ? -8.934 -2.137 12.544 1.00 96.62 70 LEU A CA 1
ATOM 537 C C . LEU A 1 70 ? -9.113 -1.279 13.797 1.00 96.62 70 LEU A C 1
ATOM 539 O O . LEU A 1 70 ? -8.469 -1.560 14.808 1.00 96.62 70 LEU A O 1
ATOM 543 N N . ALA A 1 71 ? -10.049 -0.329 13.783 1.00 97.38 71 ALA A N 1
ATOM 544 C CA . ALA A 1 71 ? -10.371 0.509 14.934 1.00 97.38 71 ALA A CA 1
ATOM 545 C C . ALA A 1 71 ? -10.785 -0.324 16.158 1.00 97.38 71 ALA A C 1
ATOM 547 O O . ALA A 1 71 ? -10.268 -0.123 17.261 1.00 97.38 71 ALA A O 1
ATOM 548 N N . ALA A 1 72 ? -11.659 -1.318 15.969 1.00 98.00 72 ALA A N 1
ATOM 549 C CA . ALA A 1 72 ? -12.073 -2.217 17.044 1.00 98.00 72 ALA A CA 1
ATOM 550 C C . ALA A 1 72 ? -10.893 -3.026 17.610 1.00 98.00 72 ALA A C 1
ATOM 552 O O . ALA A 1 72 ? -10.741 -3.150 18.829 1.00 98.00 72 ALA A O 1
ATOM 553 N N . ARG A 1 73 ? -10.025 -3.561 16.738 1.00 98.19 73 ARG A N 1
ATOM 554 C CA . ARG A 1 73 ? -8.842 -4.318 17.167 1.00 98.19 73 ARG A CA 1
ATOM 555 C C . ARG A 1 73 ? -7.836 -3.433 17.897 1.00 98.19 73 ARG A C 1
ATOM 557 O O . ARG A 1 73 ? -7.276 -3.874 18.901 1.00 98.19 73 ARG A O 1
ATOM 564 N N . PHE A 1 74 ? -7.618 -2.216 17.410 1.00 97.81 74 PHE A N 1
ATOM 565 C CA . PHE A 1 74 ? -6.724 -1.243 18.020 1.00 97.81 74 PHE A CA 1
ATOM 566 C C . PHE A 1 74 ? -7.197 -0.855 19.422 1.00 97.81 74 PHE A C 1
ATOM 568 O O . PHE A 1 74 ? -6.403 -0.938 20.355 1.00 97.81 74 PHE A O 1
ATOM 575 N N . ALA A 1 75 ? -8.480 -0.523 19.596 1.00 97.94 75 ALA A N 1
ATOM 576 C CA . ALA A 1 75 ? -9.047 -0.193 20.904 1.00 97.94 75 ALA A CA 1
ATOM 577 C C . ALA A 1 75 ? -8.929 -1.361 21.897 1.00 97.94 75 ALA A C 1
ATOM 579 O O . ALA A 1 75 ? -8.540 -1.169 23.046 1.00 97.94 75 ALA A O 1
ATOM 580 N N . ALA A 1 76 ? -9.188 -2.593 21.445 1.00 98.19 76 ALA A N 1
ATOM 581 C CA . ALA A 1 76 ? -9.037 -3.781 22.285 1.00 98.19 76 ALA A CA 1
ATOM 582 C C . ALA A 1 76 ? -7.578 -4.034 22.709 1.00 98.19 76 ALA A C 1
ATOM 584 O O . ALA A 1 76 ? -7.331 -4.516 23.812 1.00 98.19 76 ALA A O 1
ATOM 585 N N . ALA A 1 77 ? -6.614 -3.735 21.834 1.00 98.25 77 ALA A N 1
ATOM 586 C CA . ALA A 1 77 ? -5.190 -3.859 22.136 1.00 98.25 77 ALA A CA 1
ATOM 587 C C . ALA A 1 77 ? -4.641 -2.677 22.958 1.00 98.25 77 ALA A C 1
ATOM 589 O O . ALA A 1 77 ? -3.618 -2.835 23.620 1.00 98.25 77 ALA A O 1
ATOM 590 N N . ASN A 1 78 ? -5.315 -1.522 22.935 1.00 97.81 78 ASN A N 1
ATOM 591 C CA . ASN A 1 78 ? -4.893 -0.287 23.596 1.00 97.81 78 ASN A CA 1
ATOM 592 C C . ASN A 1 78 ? -6.063 0.345 24.383 1.00 97.81 78 ASN A C 1
ATOM 594 O O . ASN A 1 78 ? -6.619 1.352 23.939 1.00 97.81 78 ASN A O 1
ATOM 598 N N . PRO A 1 79 ? -6.440 -0.203 25.555 1.00 96.81 79 PRO A N 1
ATOM 599 C CA . PRO A 1 79 ? -7.634 0.240 26.287 1.00 96.81 79 PRO A CA 1
ATOM 600 C C . PRO A 1 79 ? -7.606 1.706 26.744 1.00 96.81 79 PRO A C 1
ATOM 602 O O . PRO A 1 79 ? -8.652 2.332 26.864 1.00 96.81 79 PRO A O 1
ATOM 605 N N . GLU A 1 80 ? -6.411 2.255 26.971 1.00 97.62 80 GLU A N 1
ATOM 606 C CA . GLU A 1 80 ? -6.191 3.643 27.408 1.00 97.62 80 GLU A CA 1
ATOM 607 C C . GLU A 1 80 ? -6.041 4.627 26.232 1.00 97.62 80 GLU A C 1
ATOM 609 O O . GLU A 1 80 ? -5.757 5.810 26.434 1.00 97.62 80 GLU A O 1
ATOM 614 N N . ALA A 1 81 ? -6.162 4.158 24.983 1.00 96.50 81 ALA A N 1
ATOM 615 C CA . ALA A 1 81 ? -6.012 5.030 23.827 1.00 96.50 81 ALA A CA 1
ATOM 616 C C . ALA A 1 81 ? -7.141 6.075 23.787 1.00 96.50 81 ALA A C 1
ATOM 618 O O . ALA A 1 81 ? -8.317 5.728 23.933 1.00 96.50 81 ALA A O 1
ATOM 619 N N . PRO A 1 82 ? -6.823 7.357 23.538 1.00 96.56 82 PRO A N 1
ATOM 620 C CA . PRO A 1 82 ? -7.847 8.382 23.449 1.00 96.56 82 PRO A CA 1
ATOM 621 C C . PRO A 1 82 ? -8.731 8.156 22.204 1.00 96.56 82 PRO A C 1
ATOM 623 O O . PRO A 1 82 ? -8.242 7.654 21.184 1.00 96.56 82 PRO A O 1
ATOM 626 N N . PRO A 1 83 ? -10.021 8.551 22.233 1.00 94.81 83 PRO A N 1
ATOM 627 C CA . PRO A 1 83 ? -10.978 8.221 21.169 1.00 94.81 83 PRO A CA 1
ATOM 628 C C . PRO A 1 83 ? -10.557 8.661 19.762 1.00 94.81 83 PRO A C 1
ATOM 630 O O . PRO A 1 83 ? -10.846 7.979 18.784 1.00 94.81 83 PRO A O 1
ATOM 633 N N . ASN A 1 84 ? -9.833 9.776 19.645 1.00 94.31 84 ASN A N 1
ATOM 634 C CA . ASN A 1 84 ? -9.341 10.273 18.361 1.00 94.31 84 ASN A CA 1
ATOM 635 C C . ASN A 1 84 ? -8.314 9.332 17.709 1.00 94.31 84 ASN A C 1
ATOM 637 O O . ASN A 1 84 ? -8.273 9.254 16.487 1.00 94.31 84 ASN A O 1
ATOM 641 N N . MET A 1 85 ? -7.507 8.614 18.497 1.00 93.56 85 MET A N 1
ATOM 642 C CA . MET A 1 85 ? -6.550 7.636 17.967 1.00 93.56 85 MET A CA 1
ATOM 643 C C . MET A 1 85 ? -7.275 6.410 17.411 1.00 93.56 85 MET A C 1
ATOM 645 O O . MET A 1 85 ? -6.894 5.899 16.368 1.00 93.56 85 MET A O 1
ATOM 649 N N . VAL A 1 86 ? -8.365 5.989 18.059 1.00 95.19 86 VAL A N 1
ATOM 650 C CA . VAL A 1 86 ? -9.221 4.904 17.557 1.00 95.19 86 VAL A CA 1
ATOM 651 C C . VAL A 1 86 ? -9.924 5.314 16.259 1.00 95.19 86 VAL A C 1
ATOM 653 O O . VAL A 1 86 ? -10.042 4.507 15.343 1.00 95.19 86 VAL A O 1
ATOM 656 N N . GLU A 1 87 ? -10.367 6.571 16.154 1.00 93.31 87 GLU A N 1
ATOM 657 C CA . GLU A 1 87 ? -11.027 7.088 14.948 1.00 93.31 87 GLU A CA 1
ATOM 658 C C . GLU A 1 87 ? -10.094 7.144 13.733 1.00 93.31 87 GLU A C 1
ATOM 660 O O . GLU A 1 87 ? -10.534 6.911 12.609 1.00 93.31 87 GLU A O 1
ATOM 665 N N . ILE A 1 88 ? -8.805 7.435 13.943 1.00 91.44 88 ILE A N 1
ATOM 666 C CA . ILE A 1 88 ? -7.807 7.446 12.865 1.00 91.44 88 ILE A CA 1
ATOM 667 C C . ILE A 1 88 ? -7.716 6.069 12.200 1.00 91.44 88 ILE A C 1
ATOM 669 O O . ILE A 1 88 ? -7.695 5.999 10.978 1.00 91.44 88 ILE A O 1
ATOM 673 N N . GLU A 1 89 ? -7.752 4.989 12.981 1.00 93.19 89 GLU A N 1
ATOM 674 C CA . GLU A 1 89 ? -7.688 3.614 12.463 1.00 93.19 89 GLU A CA 1
ATOM 675 C C . GLU A 1 89 ? -8.937 3.199 11.660 1.00 93.19 89 GLU A C 1
ATOM 677 O O . GLU A 1 89 ? -8.893 2.213 10.925 1.00 93.19 89 GLU A O 1
ATOM 682 N N . ARG A 1 90 ? -10.059 3.931 11.781 1.00 92.62 90 ARG A N 1
ATOM 683 C CA . ARG A 1 90 ? -11.286 3.660 11.010 1.00 92.62 90 ARG A CA 1
ATOM 684 C C . ARG A 1 90 ? -11.214 4.184 9.570 1.00 92.62 90 ARG A C 1
ATOM 686 O O . ARG A 1 90 ? -11.958 3.710 8.711 1.00 92.62 90 ARG A O 1
ATOM 693 N N . ARG A 1 91 ? -10.377 5.188 9.308 1.00 82.56 91 ARG A N 1
ATOM 694 C CA . ARG A 1 91 ? -10.329 5.926 8.033 1.00 82.56 91 ARG A CA 1
ATOM 695 C C . ARG A 1 91 ? -9.362 5.293 7.035 1.00 82.56 91 ARG A C 1
ATOM 697 O O . ARG A 1 91 ? -9.711 5.254 5.827 1.00 82.56 91 ARG A O 1
#

Secondary structure (DSSP, 8-state):
------HHHHHHHHH--PPPGGG--S----HHHHHHHHHHHTTS--GGG----------HHHHHHHHHHHHHHHHHH-TT--HHHHHHTT-

Mean predicted aligned error: 4.48 Å

Nearest PDB structures (foldseek):
  3k6h-assembly1_B  TM=8.240E-01  e=1.375E-03  Agrobacterium fabrum str. C58
  8dil-assembly2_C  TM=8.254E-01  e=3.506E-03  Salmonella enterica subsp. enterica serovar Typhimurium str. SL1344

Sequence (91 aa):
APAHPSEAARRLLALRRSLSPDLMQAPGPDAQTLDQILEIAARVPDHRKIVPFRFLVFEGEGRARAGDMLAARFAAANPEAPPNMVEIERR

Radius of gyration: 18.22 Å; Cα contacts (8 Å, |Δi|>4): 33; chains: 1; bounding box: 43×32×43 Å

Solvent-accessible surface area (backbone atoms only — not comparable to full-atom values): 5907 Å² total; per-residue (Å²): 129,85,85,79,88,51,69,69,58,51,52,55,62,73,67,66,72,89,78,60,73,90,76,62,65,85,78,71,78,52,72,72,57,46,50,55,51,52,56,58,60,69,66,59,90,52,84,90,72,69,71,84,80,80,88,88,88,65,56,73,73,56,31,49,54,50,13,51,53,43,18,54,53,49,39,72,76,37,80,85,59,55,70,70,63,36,53,58,46,33,109

pLDDT: mean 93.19, std 5.75, range [59.84, 98.25]